Protein AF-A0AAP2QBK7-F1 (afdb_monomer)

Mean predicted aligned error: 5.79 Å

InterPro domains:
  IPR002560 Transposase IS204/IS1001/IS1096/IS1165, DDE domain [PF01610] (3-86)
  IPR047951 Transposase ISL3 [PTHR33498] (3-86)

Solvent-accessible surface area (backbone atoms only — not comparable to full-atom values): 5025 Å² total; per-residue (Å²): 129,60,67,52,59,50,52,48,48,53,52,51,50,58,43,48,54,24,54,77,69,38,36,59,63,61,33,50,54,53,64,74,66,57,68,86,79,45,50,68,69,60,51,50,56,60,58,52,49,63,82,46,41,71,61,53,43,49,55,47,72,41,95,72,68,64,62,69,57,50,53,51,53,50,50,53,53,51,50,48,51,72,76,58,66,121

Organism: Parabacteroides distasonis (NCBI:txid823)

Radius of gyration: 18.58 Å; Cα contacts (8 Å, |Δi|>4): 33; chains: 1; bounding box: 36×39×48 Å

Sequence (86 aa):
IDEHLRTSYDVYQNLLDAFDAKDYTDFYERIDHLPPMLDPAFKKAILYLNKHKQAIINALKYPYSNGKLEGKNNLIKVIKRVAFGF

Secondary structure (DSSP, 8-state):
--HHHHHHHHHHHHHHHHHHTT-HHHHHHHHHT--TTS-HHHHHHHHHGGGGHHHHHHHHHS---THHHHHHHHHHHHHHHHHS--

Structure (mmCIF, N/CA/C/O backbone):
data_AF-A0AAP2QBK7-F1
#
_entry.id   AF-A0AAP2QBK7-F1
#
loop_
_atom_site.group_PDB
_atom_site.id
_atom_site.type_symbol
_atom_site.label_atom_id
_atom_site.label_alt_id
_atom_site.label_comp_id
_atom_site.label_asym_id
_atom_site.label_entity_id
_atom_site.label_seq_id
_atom_site.pdbx_PDB_ins_code
_atom_site.Cartn_x
_atom_site.Cartn_y
_atom_site.Cartn_z
_atom_site.occupancy
_atom_site.B_iso_or_equiv
_atom_site.auth_seq_id
_atom_site.auth_comp_id
_atom_site.auth_asym_id
_atom_site.auth_atom_id
_atom_site.pdbx_PDB_model_num
ATOM 1 N N . ILE A 1 1 ? -4.953 -0.701 -26.518 1.00 63.44 1 ILE A N 1
ATOM 2 C CA . ILE A 1 1 ? -4.669 -0.325 -25.113 1.00 63.44 1 ILE A CA 1
ATOM 3 C C . ILE A 1 1 ? -3.233 0.163 -25.095 1.00 63.44 1 ILE A C 1
ATOM 5 O O . ILE A 1 1 ? -2.406 -0.499 -25.707 1.00 63.44 1 ILE A O 1
ATOM 9 N N . ASP A 1 2 ? -2.977 1.326 -24.503 1.00 84.81 2 ASP A N 1
ATOM 10 C CA . ASP A 1 2 ? -1.628 1.881 -24.356 1.00 84.81 2 ASP A CA 1
ATOM 11 C C . ASP A 1 2 ? -0.739 0.902 -23.562 1.00 84.81 2 ASP A C 1
ATOM 13 O O . ASP A 1 2 ? -1.146 0.398 -22.512 1.00 84.81 2 ASP A O 1
ATOM 17 N N . GLU A 1 3 ? 0.443 0.585 -24.086 1.00 84.94 3 GLU A N 1
ATOM 18 C CA . GLU A 1 3 ? 1.379 -0.375 -23.490 1.00 84.94 3 GLU A CA 1
ATOM 19 C C . GLU A 1 3 ? 1.896 0.089 -22.117 1.00 84.94 3 GLU A C 1
ATOM 21 O O . GLU A 1 3 ? 2.044 -0.728 -21.202 1.00 84.94 3 GLU A O 1
ATOM 26 N N . HIS A 1 4 ? 2.072 1.399 -21.919 1.00 84.88 4 HIS A N 1
ATOM 27 C CA . HIS A 1 4 ? 2.452 1.973 -20.627 1.00 84.88 4 HIS A CA 1
ATOM 28 C C . HIS A 1 4 ? 1.322 1.859 -19.608 1.00 84.88 4 HIS A C 1
ATOM 30 O O . HIS A 1 4 ? 1.566 1.543 -18.439 1.00 84.88 4 HIS A O 1
ATOM 36 N N . LEU A 1 5 ? 0.078 2.069 -20.050 1.00 88.69 5 LEU A N 1
ATOM 37 C CA . LEU A 1 5 ? -1.094 1.899 -19.194 1.00 88.69 5 LEU A CA 1
ATOM 38 C C . LEU A 1 5 ? -1.256 0.434 -18.779 1.00 88.69 5 LEU A C 1
ATOM 40 O O . LEU A 1 5 ? -1.488 0.158 -17.605 1.00 88.69 5 LEU A O 1
ATOM 44 N N . ARG A 1 6 ? -1.081 -0.500 -19.722 1.00 91.38 6 ARG A N 1
ATOM 45 C CA . ARG A 1 6 ? -1.133 -1.938 -19.440 1.00 91.38 6 ARG A CA 1
ATOM 46 C C . ARG A 1 6 ? -0.053 -2.347 -18.441 1.00 91.38 6 ARG A C 1
ATOM 48 O O . ARG A 1 6 ? -0.371 -2.957 -17.431 1.00 91.38 6 ARG A O 1
ATOM 55 N N . THR A 1 7 ? 1.192 -1.934 -18.670 1.00 92.00 7 THR A N 1
ATOM 56 C CA . THR A 1 7 ? 2.315 -2.234 -17.768 1.00 92.00 7 THR A CA 1
ATOM 57 C C . THR A 1 7 ? 2.080 -1.677 -16.363 1.00 92.00 7 THR A C 1
ATOM 59 O O . THR A 1 7 ? 2.322 -2.358 -15.370 1.00 92.00 7 THR A O 1
ATOM 62 N N . SER A 1 8 ? 1.582 -0.442 -16.260 1.00 93.06 8 SER A N 1
ATOM 63 C CA . SER A 1 8 ? 1.303 0.181 -14.961 1.00 93.06 8 SER A CA 1
ATOM 64 C C . SER A 1 8 ? 0.170 -0.535 -14.225 1.00 93.06 8 SER A C 1
ATOM 66 O O . SER A 1 8 ? 0.254 -0.737 -13.014 1.00 93.06 8 SER A O 1
ATOM 68 N N . TYR A 1 9 ? -0.865 -0.958 -14.955 1.00 93.81 9 TYR A N 1
ATOM 69 C CA . TYR A 1 9 ? -1.951 -1.761 -14.405 1.00 93.81 9 TYR A CA 1
ATOM 70 C C . TYR A 1 9 ? -1.450 -3.118 -13.903 1.00 93.81 9 TYR A C 1
ATOM 72 O O . TYR A 1 9 ? -1.745 -3.484 -12.770 1.00 93.81 9 TYR A O 1
ATOM 80 N N . ASP A 1 10 ? -0.641 -3.823 -14.694 1.00 94.31 10 ASP A N 1
ATOM 81 C CA . ASP A 1 10 ? -0.102 -5.129 -14.316 1.00 94.31 10 ASP A CA 1
ATOM 82 C C . ASP A 1 10 ? 0.772 -5.021 -13.058 1.00 94.31 10 ASP A C 1
ATOM 84 O O . ASP A 1 10 ? 0.641 -5.827 -12.139 1.00 94.31 10 ASP A O 1
ATOM 88 N N . VAL A 1 11 ? 1.621 -3.992 -12.950 1.00 95.81 11 VAL A N 1
ATOM 89 C CA . VAL A 1 11 ? 2.397 -3.744 -11.722 1.00 95.81 11 VAL A CA 1
ATOM 90 C C . VAL A 1 11 ? 1.498 -3.426 -10.532 1.00 95.81 11 VAL A C 1
ATOM 92 O O . VAL A 1 11 ? 1.737 -3.938 -9.440 1.00 95.81 11 VAL A O 1
ATOM 95 N N . TYR A 1 12 ? 0.463 -2.609 -10.723 1.00 95.81 12 TYR A N 1
ATOM 96 C CA . TYR A 1 12 ? -0.488 -2.295 -9.661 1.00 95.81 12 TYR A CA 1
ATOM 97 C C . TYR A 1 12 ? -1.184 -3.552 -9.125 1.00 95.81 12 TYR A C 1
ATOM 99 O O . TYR A 1 12 ? -1.206 -3.752 -7.914 1.00 95.81 12 TYR A O 1
ATOM 107 N N . GLN A 1 13 ? -1.696 -4.411 -10.012 1.00 96.94 13 GLN A N 1
ATOM 108 C CA . GLN A 1 13 ? -2.360 -5.659 -9.620 1.00 96.94 13 GLN A CA 1
ATOM 109 C C . GLN A 1 13 ? -1.400 -6.598 -8.887 1.00 96.94 13 GLN A C 1
ATOM 111 O O . GLN A 1 13 ? -1.705 -7.058 -7.795 1.00 96.94 13 GLN A O 1
ATOM 116 N N . ASN A 1 14 ? -0.185 -6.777 -9.410 1.00 96.38 14 ASN A N 1
ATOM 117 C CA . ASN A 1 14 ? 0.841 -7.595 -8.761 1.00 96.38 14 ASN A CA 1
ATOM 118 C C . ASN A 1 14 ? 1.194 -7.113 -7.342 1.00 96.38 14 ASN A C 1
ATOM 120 O O . ASN A 1 14 ? 1.469 -7.924 -6.459 1.00 96.38 14 ASN A O 1
ATOM 124 N N . LEU A 1 15 ? 1.222 -5.796 -7.119 1.00 96.94 15 LEU A N 1
ATOM 125 C CA . LEU A 1 15 ? 1.444 -5.228 -5.790 1.00 96.94 15 LEU A CA 1
ATOM 126 C C . LEU A 1 15 ? 0.228 -5.417 -4.877 1.00 96.94 15 LEU A C 1
ATOM 128 O O . LEU A 1 15 ? 0.413 -5.681 -3.691 1.00 96.94 15 LEU A O 1
ATOM 132 N N . LEU A 1 16 ? -0.993 -5.288 -5.406 1.0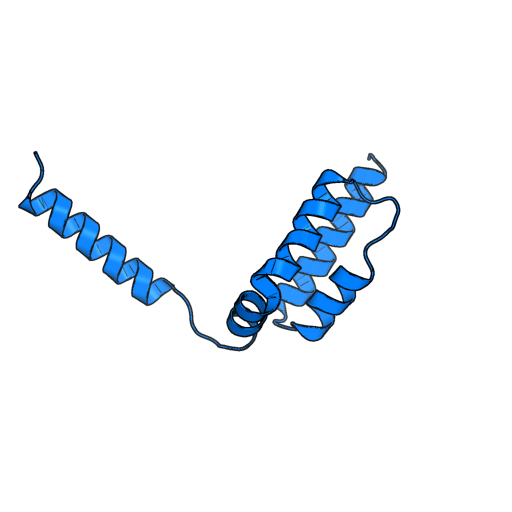0 96.75 16 LEU A N 1
ATOM 133 C CA . LEU A 1 16 ? -2.218 -5.561 -4.652 1.00 96.75 16 LEU A CA 1
ATOM 134 C C . LEU A 1 16 ? -2.287 -7.016 -4.192 1.00 96.75 16 LEU A C 1
ATOM 136 O O . LEU A 1 16 ? -2.569 -7.248 -3.023 1.00 96.75 16 LEU A O 1
ATOM 140 N N . ASP A 1 17 ? -1.956 -7.971 -5.060 1.00 97.44 17 ASP A N 1
ATOM 141 C CA . ASP A 1 17 ? -1.985 -9.398 -4.728 1.00 97.44 17 ASP A CA 1
ATOM 142 C C . ASP A 1 17 ? -1.078 -9.715 -3.527 1.00 97.44 17 ASP A C 1
ATOM 144 O O . ASP A 1 17 ? -1.504 -10.352 -2.560 1.00 97.44 17 ASP A O 1
ATOM 148 N N . ALA A 1 18 ? 0.161 -9.210 -3.541 1.00 96.31 18 ALA A N 1
ATOM 149 C CA . ALA A 1 18 ? 1.099 -9.374 -2.428 1.00 96.31 18 ALA A CA 1
ATOM 150 C C . ALA A 1 18 ? 0.618 -8.658 -1.150 1.00 96.31 18 ALA A C 1
ATOM 152 O O . ALA A 1 18 ? 0.789 -9.159 -0.034 1.00 96.31 18 ALA A O 1
ATOM 153 N N . PHE A 1 19 ? -0.013 -7.490 -1.305 1.00 94.62 19 PHE A N 1
ATOM 154 C CA . PHE A 1 19 ? -0.564 -6.718 -0.195 1.00 94.62 19 PHE A CA 1
ATOM 155 C C . PHE A 1 19 ? -1.740 -7.441 0.480 1.00 94.62 19 PHE A C 1
ATOM 157 O O . PHE A 1 19 ? -1.766 -7.557 1.707 1.00 94.62 19 PHE A O 1
ATOM 164 N N . ASP A 1 20 ? -2.674 -7.981 -0.303 1.00 94.69 20 ASP A N 1
ATOM 165 C CA . ASP A 1 20 ? -3.839 -8.726 0.183 1.00 94.69 20 ASP A CA 1
ATOM 166 C C . ASP A 1 20 ? -3.436 -10.065 0.815 1.00 94.69 20 ASP A C 1
ATOM 168 O O . ASP A 1 20 ? -3.994 -10.465 1.843 1.00 94.69 20 ASP A O 1
ATOM 172 N N . ALA A 1 21 ? -2.395 -10.712 0.278 1.00 95.94 21 ALA A N 1
ATOM 173 C CA . ALA A 1 21 ? -1.758 -11.881 0.885 1.00 95.94 21 ALA A CA 1
ATOM 174 C C . ALA A 1 21 ? -1.007 -11.560 2.194 1.00 95.94 21 ALA A C 1
ATOM 176 O O . ALA A 1 21 ? -0.617 -12.473 2.924 1.00 95.94 21 ALA A O 1
ATOM 177 N N . LYS A 1 22 ? -0.819 -10.271 2.514 1.00 95.31 22 LYS A N 1
ATOM 178 C CA . LYS A 1 22 ? -0.003 -9.767 3.630 1.00 95.31 22 LYS A CA 1
ATOM 179 C C . LYS A 1 22 ? 1.459 -10.213 3.577 1.00 95.31 22 LYS A C 1
ATOM 181 O O . LYS A 1 22 ? 2.147 -10.198 4.602 1.00 95.31 22 LYS A O 1
ATOM 186 N N . ASP A 1 23 ? 1.949 -10.561 2.391 1.00 96.62 23 ASP A N 1
ATOM 187 C CA . ASP A 1 23 ? 3.342 -10.925 2.177 1.00 96.62 23 ASP A CA 1
ATOM 188 C C . ASP A 1 23 ? 4.168 -9.664 1.920 1.00 96.62 23 ASP A C 1
ATOM 190 O O . ASP A 1 23 ? 4.390 -9.223 0.793 1.00 96.62 23 ASP A O 1
ATOM 194 N N . TYR A 1 24 ? 4.628 -9.047 3.008 1.00 95.81 24 TYR A N 1
ATOM 195 C CA . TYR A 1 24 ? 5.470 -7.860 2.919 1.00 95.81 24 TYR A CA 1
ATOM 196 C C . TYR A 1 24 ? 6.851 -8.148 2.307 1.00 95.81 24 TYR A C 1
ATOM 198 O O . TYR A 1 24 ? 7.538 -7.200 1.933 1.00 95.81 24 TYR A O 1
ATOM 206 N N . THR A 1 25 ? 7.290 -9.409 2.234 1.00 96.56 25 THR A N 1
ATOM 207 C CA . THR A 1 25 ? 8.572 -9.757 1.605 1.00 96.56 25 THR A CA 1
ATOM 208 C C . THR A 1 25 ? 8.415 -9.684 0.094 1.00 96.56 25 THR A C 1
ATOM 210 O O . THR A 1 25 ? 9.103 -8.883 -0.538 1.00 96.56 25 THR A O 1
ATOM 213 N N . ASP A 1 26 ? 7.430 -10.409 -0.445 1.00 96.81 26 ASP A N 1
ATOM 214 C CA . ASP A 1 26 ? 7.078 -10.391 -1.871 1.00 96.81 26 ASP A CA 1
ATOM 215 C C . ASP A 1 26 ? 6.691 -8.976 -2.338 1.00 96.81 26 ASP A C 1
ATOM 217 O O . ASP A 1 26 ? 7.152 -8.490 -3.371 1.00 96.81 26 ASP A O 1
ATOM 221 N N . PHE A 1 27 ? 5.925 -8.239 -1.524 1.00 97.19 27 PHE A N 1
ATOM 222 C CA . PHE A 1 27 ? 5.530 -6.864 -1.836 1.00 97.19 27 PHE A CA 1
ATOM 223 C C . PHE A 1 27 ? 6.734 -5.942 -2.086 1.00 97.19 27 PHE A C 1
ATOM 225 O O . PHE A 1 27 ? 6.758 -5.207 -3.074 1.00 97.19 27 PHE A O 1
ATOM 232 N N . TYR A 1 28 ? 7.746 -5.967 -1.209 1.00 96.56 28 TYR A N 1
ATOM 233 C CA . TYR A 1 28 ? 8.927 -5.115 -1.376 1.00 96.56 28 TYR A CA 1
ATOM 234 C C . TYR A 1 28 ? 9.903 -5.645 -2.426 1.00 96.56 28 TYR A C 1
ATOM 236 O O . TYR A 1 28 ? 10.522 -4.832 -3.109 1.00 96.56 28 TYR A O 1
ATOM 244 N N . GLU A 1 29 ? 9.991 -6.961 -2.625 1.00 96.50 29 GLU A N 1
ATOM 245 C CA . GLU A 1 29 ? 10.765 -7.538 -3.728 1.00 96.50 29 GLU A CA 1
ATOM 246 C C . GLU A 1 29 ? 10.240 -7.051 -5.088 1.00 96.50 29 GLU A C 1
ATOM 248 O O . GLU A 1 29 ? 11.024 -6.635 -5.943 1.00 96.50 29 GLU A O 1
ATOM 253 N N . ARG A 1 30 ? 8.915 -6.978 -5.269 1.00 95.81 30 ARG A N 1
ATOM 254 C CA . ARG A 1 30 ? 8.283 -6.421 -6.480 1.00 95.81 30 ARG A CA 1
ATOM 255 C C . ARG A 1 30 ? 8.550 -4.925 -6.668 1.00 95.81 30 ARG A C 1
ATOM 257 O O . ARG A 1 30 ? 8.711 -4.473 -7.801 1.00 95.81 30 ARG A O 1
ATOM 264 N N . ILE A 1 31 ? 8.621 -4.153 -5.580 1.00 95.50 31 ILE A N 1
ATOM 265 C CA . ILE A 1 31 ? 8.987 -2.723 -5.620 1.00 95.50 31 ILE A CA 1
ATOM 266 C C . ILE A 1 31 ? 10.455 -2.531 -6.026 1.00 95.50 31 ILE A C 1
ATOM 268 O O . ILE A 1 31 ? 10.773 -1.592 -6.760 1.00 95.50 31 ILE A O 1
ATOM 272 N N . ASP A 1 32 ? 11.348 -3.409 -5.575 1.00 94.25 32 ASP A N 1
ATOM 273 C CA . ASP A 1 32 ? 12.773 -3.326 -5.901 1.00 94.25 32 ASP A CA 1
ATOM 274 C C . ASP A 1 32 ? 13.052 -3.723 -7.369 1.00 94.25 32 ASP A C 1
ATOM 276 O O . ASP A 1 32 ? 14.003 -3.224 -7.974 1.00 94.25 32 ASP A O 1
ATOM 280 N N . HIS A 1 33 ? 12.170 -4.522 -7.986 1.00 94.44 33 HIS A N 1
ATOM 281 C CA . HIS A 1 33 ? 12.284 -5.008 -9.372 1.00 94.44 33 HIS A CA 1
ATOM 282 C C . HIS A 1 33 ? 11.282 -4.367 -10.354 1.00 94.44 33 HIS A C 1
ATOM 284 O O . HIS A 1 33 ? 10.852 -4.996 -11.324 1.00 94.44 33 HIS A O 1
ATOM 290 N N . LEU A 1 34 ? 10.908 -3.100 -10.139 1.00 94.31 34 LEU A N 1
ATOM 291 C CA . LEU A 1 34 ? 9.973 -2.402 -11.028 1.00 94.31 34 LEU A CA 1
ATOM 292 C C . LEU A 1 34 ? 10.497 -2.285 -12.475 1.00 94.31 34 LEU A C 1
ATOM 294 O O . LEU A 1 34 ? 11.646 -1.869 -12.677 1.00 94.31 34 LEU A O 1
ATOM 298 N N . PRO A 1 35 ? 9.642 -2.517 -13.494 1.00 92.00 35 PRO A N 1
ATOM 299 C CA . PRO A 1 35 ? 10.004 -2.358 -14.897 1.00 92.00 35 PRO A CA 1
ATOM 300 C C . PRO A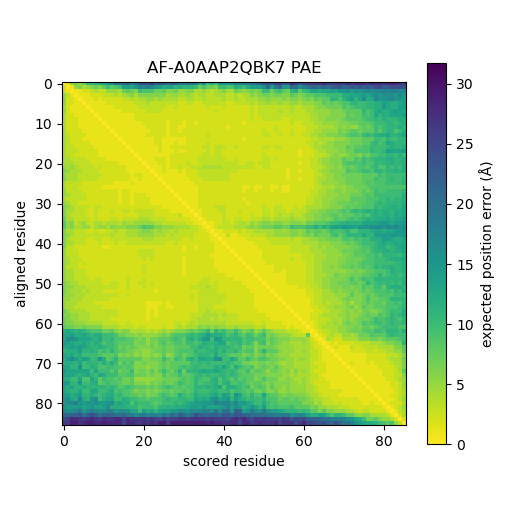 1 35 ? 10.636 -0.989 -15.221 1.00 92.00 35 PRO A C 1
ATOM 302 O O . PRO A 1 35 ? 10.242 0.047 -14.667 1.00 92.00 35 PRO A O 1
ATOM 305 N N . PRO A 1 36 ? 11.613 -0.932 -16.144 1.00 87.19 36 PRO A N 1
ATOM 306 C CA . PRO A 1 36 ? 12.257 0.322 -16.528 1.00 87.19 36 PRO A CA 1
ATOM 307 C C . PRO A 1 36 ? 11.346 1.231 -17.366 1.00 87.19 36 PRO A C 1
ATOM 309 O O . PRO A 1 36 ? 11.444 2.447 -17.241 1.00 87.19 36 PRO A O 1
ATOM 312 N N . MET A 1 37 ? 10.444 0.657 -18.170 1.00 86.94 37 MET A N 1
ATOM 313 C CA . MET A 1 37 ? 9.546 1.365 -19.106 1.00 86.94 37 MET A CA 1
ATOM 314 C C . MET A 1 37 ? 8.272 1.923 -18.441 1.00 86.94 37 MET A C 1
ATOM 316 O O . MET A 1 37 ? 7.327 2.363 -19.097 1.00 86.94 37 MET A O 1
ATOM 320 N N . LEU A 1 38 ? 8.230 1.873 -17.115 1.00 90.25 38 LEU A N 1
ATOM 321 C CA . LEU A 1 38 ? 7.074 2.258 -16.332 1.00 90.25 38 LEU A CA 1
ATOM 322 C C . LEU A 1 38 ? 6.929 3.780 -16.292 1.00 90.25 38 LEU A C 1
ATOM 324 O O . LEU A 1 38 ? 7.935 4.490 -16.232 1.00 90.25 38 LEU A O 1
ATOM 328 N N . ASP A 1 39 ? 5.687 4.269 -16.312 1.00 90.25 39 ASP A N 1
ATOM 329 C CA . ASP A 1 39 ? 5.414 5.703 -16.251 1.00 90.25 39 ASP A CA 1
ATOM 330 C C . ASP A 1 39 ? 6.194 6.361 -15.087 1.00 90.25 39 ASP A C 1
ATOM 332 O O . ASP A 1 39 ? 6.115 5.882 -13.947 1.00 90.25 39 ASP A O 1
ATOM 336 N N . PRO A 1 40 ? 6.965 7.439 -15.331 1.00 91.81 40 PRO A N 1
ATOM 337 C CA . PRO A 1 40 ? 7.822 8.032 -14.309 1.00 91.81 40 PRO A CA 1
ATOM 338 C C . PRO A 1 40 ? 7.066 8.533 -13.076 1.00 91.81 40 PRO A C 1
ATOM 340 O O . PRO A 1 40 ? 7.585 8.435 -11.958 1.00 91.81 40 PRO A O 1
ATOM 343 N N . ALA A 1 41 ? 5.855 9.071 -13.252 1.00 93.00 41 ALA A N 1
ATOM 344 C CA . ALA A 1 41 ? 5.058 9.570 -12.138 1.00 93.00 41 ALA A CA 1
ATOM 345 C C . ALA A 1 41 ? 4.553 8.407 -11.277 1.00 93.00 41 ALA A C 1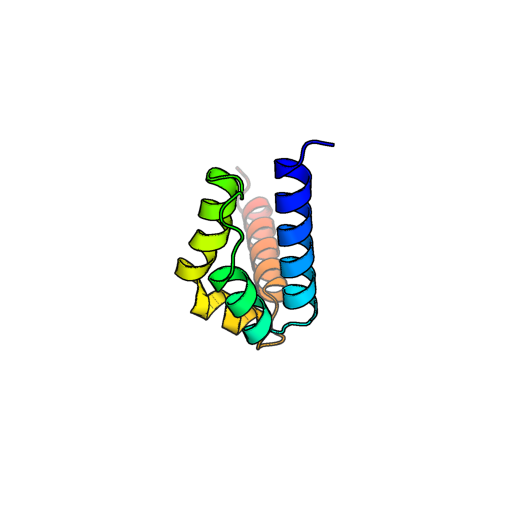
ATOM 347 O O . ALA A 1 41 ? 4.672 8.450 -10.049 1.00 93.00 41 ALA A O 1
ATOM 348 N N . PHE A 1 42 ? 4.080 7.334 -11.909 1.00 94.12 42 PHE A N 1
ATOM 349 C CA . PHE A 1 42 ? 3.646 6.129 -11.213 1.00 94.12 42 PHE A CA 1
ATOM 350 C C . PHE A 1 42 ? 4.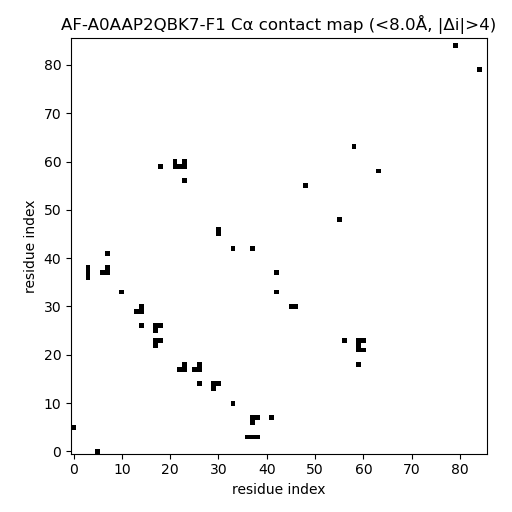810 5.405 -10.523 1.00 94.12 42 PHE A C 1
ATOM 352 O O . PHE A 1 42 ? 4.716 5.064 -9.342 1.00 94.12 42 PHE A O 1
ATOM 359 N N . LYS A 1 43 ? 5.958 5.254 -11.195 1.00 94.88 43 LYS A N 1
ATOM 360 C CA . LYS A 1 43 ? 7.172 4.681 -10.595 1.00 94.88 43 LYS A CA 1
ATOM 361 C C . LYS A 1 43 ? 7.608 5.467 -9.360 1.00 94.88 43 LYS A C 1
ATOM 363 O O . LYS A 1 43 ? 7.906 4.877 -8.324 1.00 94.88 43 LYS A O 1
ATOM 368 N N . LYS A 1 44 ? 7.591 6.803 -9.434 1.00 95.38 44 LYS A N 1
ATOM 369 C CA . LYS A 1 44 ? 7.884 7.672 -8.285 1.00 95.38 44 LYS A CA 1
ATOM 370 C C . LYS A 1 44 ? 6.892 7.459 -7.138 1.00 95.38 44 LYS A C 1
ATOM 372 O O . LYS A 1 44 ? 7.316 7.447 -5.984 1.00 95.38 44 LYS A O 1
ATOM 377 N N . ALA A 1 45 ? 5.605 7.285 -7.437 1.00 95.00 45 ALA A N 1
ATOM 378 C CA . ALA A 1 45 ? 4.584 7.017 -6.428 1.00 95.00 45 ALA A CA 1
ATOM 379 C C . ALA A 1 45 ? 4.825 5.682 -5.701 1.00 95.00 45 ALA A C 1
ATOM 381 O O . ALA A 1 45 ? 4.786 5.658 -4.472 1.00 95.00 45 ALA A O 1
ATOM 382 N N . ILE A 1 46 ? 5.160 4.605 -6.424 1.00 95.81 46 ILE A N 1
ATOM 383 C CA . ILE A 1 46 ? 5.481 3.310 -5.799 1.00 95.81 46 ILE A CA 1
ATOM 384 C C . ILE A 1 46 ? 6.753 3.413 -4.955 1.00 95.81 46 ILE A C 1
ATOM 386 O O . ILE A 1 46 ? 6.764 3.004 -3.796 1.00 95.81 46 ILE A O 1
ATOM 390 N N . LEU A 1 47 ? 7.819 4.015 -5.488 1.00 95.62 47 LEU A N 1
ATOM 391 C CA . LEU A 1 47 ? 9.078 4.163 -4.751 1.00 95.62 47 LEU A CA 1
ATOM 392 C C . LEU A 1 47 ? 8.921 5.020 -3.487 1.00 95.62 47 LEU A C 1
ATOM 394 O O . LEU A 1 47 ? 9.658 4.829 -2.520 1.00 95.62 47 LEU A O 1
ATOM 398 N N . TYR A 1 48 ? 7.943 5.930 -3.444 1.00 96.44 48 TYR A N 1
ATOM 399 C CA . TYR A 1 48 ? 7.639 6.704 -2.240 1.00 96.44 48 TYR A CA 1
ATOM 400 C C . TYR A 1 48 ? 7.217 5.821 -1.056 1.00 96.44 48 TYR A C 1
ATOM 402 O O . TYR A 1 48 ? 7.466 6.186 0.094 1.00 96.44 48 TYR A O 1
ATOM 410 N N . LEU A 1 49 ? 6.654 4.633 -1.305 1.00 95.44 49 LEU A N 1
ATOM 411 C CA . LEU A 1 49 ? 6.291 3.677 -0.254 1.00 95.44 49 LEU A CA 1
ATOM 412 C C . LEU A 1 49 ? 7.505 3.234 0.576 1.00 95.44 49 LEU A C 1
ATOM 414 O O . LEU A 1 49 ? 7.360 2.969 1.770 1.00 95.44 49 LEU A O 1
ATOM 418 N N . ASN A 1 50 ? 8.715 3.241 0.000 1.00 95.56 50 ASN A N 1
ATOM 419 C CA . ASN A 1 50 ? 9.947 2.932 0.734 1.00 95.56 50 ASN A CA 1
ATOM 420 C C . ASN A 1 50 ? 10.206 3.907 1.889 1.00 95.56 50 ASN A C 1
ATOM 422 O O . ASN A 1 50 ? 10.739 3.507 2.924 1.00 95.56 50 ASN A O 1
ATOM 426 N N . LYS A 1 51 ? 9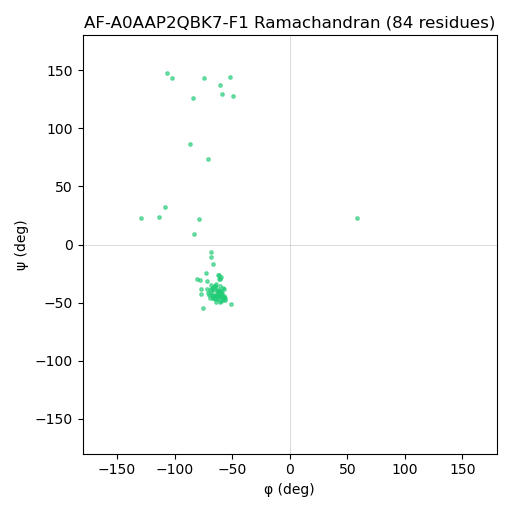.749 5.161 1.778 1.00 97.06 51 LYS A N 1
ATOM 427 C CA . LYS A 1 51 ? 9.842 6.148 2.863 1.00 97.06 51 LYS A CA 1
ATOM 428 C C . LYS A 1 51 ? 9.079 5.713 4.119 1.00 97.06 51 LYS A C 1
ATOM 430 O O . LYS A 1 51 ? 9.461 6.075 5.228 1.00 97.06 51 LYS A O 1
ATOM 435 N N . HIS A 1 52 ? 8.014 4.931 3.953 1.00 95.50 52 HIS A N 1
ATOM 436 C CA . HIS A 1 52 ? 7.147 4.461 5.032 1.00 95.50 52 HIS A CA 1
ATOM 437 C C . HIS A 1 52 ? 7.231 2.939 5.231 1.00 95.50 52 HIS A C 1
ATOM 439 O O . HIS A 1 52 ? 6.321 2.342 5.808 1.00 95.50 52 HIS A O 1
ATOM 445 N N . LYS A 1 53 ? 8.344 2.316 4.810 1.00 95.25 53 LYS A N 1
ATOM 446 C CA . LYS A 1 53 ? 8.524 0.856 4.781 1.00 95.25 53 LYS A CA 1
ATOM 447 C C . LYS A 1 53 ? 8.182 0.163 6.093 1.00 95.25 53 LYS A C 1
ATOM 449 O O . LYS A 1 53 ? 7.361 -0.747 6.113 1.00 95.25 53 LYS A O 1
ATOM 454 N N . GLN A 1 54 ? 8.732 0.640 7.208 1.00 95.38 54 GLN A N 1
ATOM 455 C CA . GLN A 1 54 ? 8.467 0.036 8.516 1.00 95.38 54 GLN A CA 1
ATOM 456 C C . GLN A 1 54 ? 6.983 0.102 8.911 1.00 95.38 54 GLN A C 1
ATOM 458 O O . GLN A 1 54 ? 6.457 -0.847 9.489 1.00 95.38 54 GLN A O 1
ATOM 463 N N . ALA A 1 55 ? 6.302 1.210 8.604 1.00 93.75 55 ALA A N 1
ATOM 464 C CA . ALA A 1 55 ? 4.889 1.379 8.928 1.00 93.75 55 ALA A CA 1
ATOM 465 C C . ALA A 1 55 ? 4.010 0.429 8.102 1.00 93.75 55 ALA A C 1
ATOM 467 O O . ALA A 1 55 ? 3.109 -0.196 8.656 1.00 93.75 55 ALA A O 1
ATOM 468 N N . ILE A 1 56 ? 4.315 0.275 6.811 1.00 94.12 56 ILE A N 1
ATOM 469 C CA . ILE A 1 56 ? 3.608 -0.640 5.906 1.00 94.12 56 ILE A CA 1
ATOM 470 C C . ILE A 1 56 ? 3.850 -2.098 6.316 1.00 94.12 56 ILE A C 1
ATOM 472 O O . ILE A 1 56 ? 2.890 -2.848 6.462 1.00 94.12 56 ILE A O 1
ATOM 476 N N . ILE A 1 57 ? 5.098 -2.487 6.612 1.00 95.31 57 ILE A N 1
ATOM 477 C CA . ILE A 1 57 ? 5.418 -3.831 7.128 1.00 95.31 57 ILE A CA 1
ATOM 478 C C . ILE A 1 57 ? 4.629 -4.118 8.407 1.00 95.31 57 ILE A C 1
ATOM 480 O O . ILE A 1 57 ? 4.037 -5.184 8.540 1.00 95.31 57 ILE A O 1
ATOM 484 N N . ASN A 1 58 ? 4.581 -3.169 9.345 1.00 93.69 58 ASN A N 1
ATOM 485 C CA . ASN A 1 58 ? 3.819 -3.343 10.579 1.00 93.69 58 ASN A CA 1
ATOM 486 C C . ASN A 1 58 ? 2.313 -3.492 10.305 1.00 93.69 58 ASN A C 1
ATOM 488 O O . ASN A 1 58 ? 1.667 -4.325 10.938 1.00 93.69 58 ASN A O 1
ATOM 492 N N . ALA A 1 59 ? 1.762 -2.727 9.360 1.00 91.94 59 ALA A N 1
ATOM 493 C CA . ALA A 1 59 ? 0.355 -2.824 8.975 1.00 91.94 59 ALA A CA 1
ATOM 494 C C . ALA A 1 59 ? 0.003 -4.183 8.341 1.00 91.94 59 ALA A C 1
ATOM 496 O O . ALA A 1 59 ? -1.080 -4.702 8.591 1.00 91.94 59 ALA A O 1
ATOM 497 N N . LEU A 1 60 ? 0.920 -4.775 7.569 1.00 92.75 60 LEU A N 1
ATOM 498 C CA . LEU A 1 60 ? 0.737 -6.103 6.973 1.00 92.75 60 LEU A CA 1
ATOM 499 C C . LEU A 1 60 ? 0.955 -7.232 7.991 1.00 92.75 60 LEU A C 1
ATOM 501 O O . LEU A 1 60 ? 0.216 -8.213 8.009 1.00 92.75 60 LEU A O 1
ATOM 505 N N . LYS A 1 61 ? 1.941 -7.077 8.880 1.00 93.62 61 LYS A N 1
ATOM 506 C CA . LYS A 1 61 ? 2.327 -8.090 9.869 1.00 93.62 61 LYS A CA 1
ATOM 507 C C . LYS A 1 61 ? 1.298 -8.266 10.980 1.00 93.62 61 LYS A C 1
ATOM 509 O O . LYS A 1 61 ? 1.065 -9.387 11.432 1.00 93.62 61 LYS A O 1
ATOM 514 N N . TYR A 1 62 ? 0.733 -7.171 11.480 1.00 91.75 62 TYR A N 1
ATOM 515 C CA . TYR A 1 62 ? -0.151 -7.215 12.638 1.00 91.75 62 TYR A CA 1
ATOM 516 C C . TYR A 1 62 ? -1.627 -7.119 12.233 1.00 91.75 62 TYR A C 1
ATOM 518 O O . TYR A 1 62 ? -1.980 -6.324 11.370 1.00 91.75 62 TYR A O 1
ATOM 526 N N . PRO A 1 63 ? -2.541 -7.835 12.911 1.00 86.00 63 PRO A N 1
ATOM 527 C CA . PRO A 1 63 ? -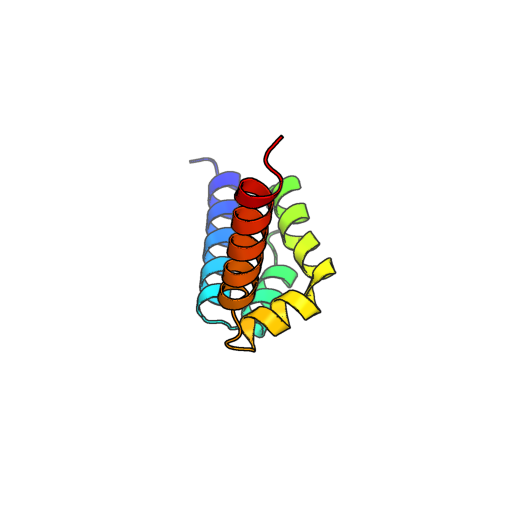3.974 -7.782 12.621 1.00 86.00 63 PRO A CA 1
ATOM 528 C C . PRO A 1 63 ? -4.663 -6.534 13.209 1.00 86.00 63 PRO A C 1
ATOM 530 O O . PRO A 1 63 ? -5.871 -6.543 13.454 1.00 86.00 63 PRO A O 1
ATOM 533 N N . TYR A 1 64 ? -3.913 -5.468 13.501 1.00 83.88 64 TYR A N 1
ATOM 534 C CA . TYR A 1 64 ? -4.466 -4.254 14.093 1.00 83.88 64 TYR A CA 1
ATOM 535 C C . TYR A 1 64 ? -5.036 -3.350 13.006 1.00 83.88 64 TYR A C 1
ATOM 537 O O . TYR A 1 64 ? -4.337 -2.962 12.076 1.00 83.88 64 TYR A O 1
ATOM 545 N N . SER A 1 65 ? -6.302 -2.966 13.159 1.00 81.38 65 SER A N 1
ATOM 546 C CA . SER A 1 65 ? -6.932 -1.956 12.314 1.00 81.38 65 SER A CA 1
ATOM 547 C C . SER A 1 65 ? -7.106 -0.642 13.073 1.00 81.38 65 SER A C 1
ATOM 549 O O . SER A 1 65 ? -7.383 -0.621 14.277 1.00 81.38 65 SER A O 1
ATOM 551 N N . ASN A 1 66 ? -7.022 0.475 12.348 1.00 85.75 66 ASN A N 1
ATOM 552 C CA . ASN A 1 66 ? -7.348 1.795 12.890 1.00 85.75 66 ASN A CA 1
ATOM 553 C C . ASN A 1 66 ? -8.846 1.962 13.193 1.00 85.75 66 ASN A C 1
ATOM 555 O O . ASN A 1 66 ? -9.221 2.941 13.830 1.00 85.75 66 ASN A O 1
ATOM 559 N N . GLY A 1 67 ? -9.704 1.002 12.828 1.00 88.00 67 GLY A N 1
ATOM 560 C CA . GLY A 1 67 ? -11.159 1.136 12.929 1.00 88.00 67 GLY A CA 1
ATOM 561 C C . GLY A 1 67 ? -11.664 1.458 14.340 1.00 88.00 67 GLY A C 1
ATOM 562 O O . GLY A 1 67 ? -12.546 2.297 14.507 1.00 88.00 67 GLY A O 1
ATOM 563 N N . LYS A 1 68 ? -11.070 0.873 15.392 1.00 89.25 68 LYS A N 1
ATOM 564 C CA . LYS A 1 68 ? -11.443 1.211 16.783 1.00 89.25 68 LYS A CA 1
ATOM 565 C C . LYS A 1 68 ? -11.050 2.644 17.160 1.00 89.25 68 LYS A C 1
ATOM 567 O O . LYS A 1 68 ? -11.791 3.313 17.880 1.00 89.25 68 LYS A O 1
ATOM 572 N N . LEU A 1 69 ? -9.888 3.106 16.698 1.00 92.12 69 LEU A N 1
ATOM 573 C CA . LEU A 1 69 ? -9.401 4.467 16.931 1.00 92.12 69 LEU A CA 1
ATOM 574 C C . LEU A 1 69 ? -10.259 5.480 16.164 1.00 92.12 69 LEU A C 1
ATOM 576 O O . LEU A 1 69 ? -10.706 6.473 16.732 1.00 92.12 69 LEU A O 1
ATOM 580 N N . GLU A 1 70 ? -10.542 5.195 14.896 1.00 92.06 70 GLU A N 1
ATOM 581 C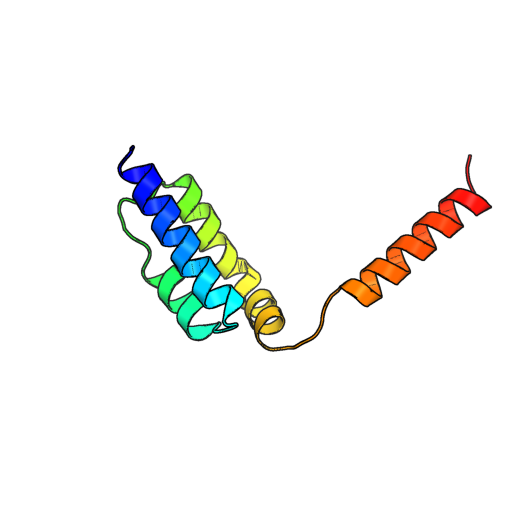 CA . GLU A 1 70 ? -11.399 6.005 14.034 1.00 92.06 70 GLU A CA 1
ATOM 582 C C . GLU A 1 70 ? -12.821 6.101 14.580 1.00 92.06 70 GLU A C 1
ATOM 584 O O . GLU A 1 70 ? -13.361 7.202 14.647 1.00 92.06 70 GLU A O 1
ATOM 589 N N . GLY A 1 71 ? -13.389 4.996 15.075 1.00 95.31 71 GLY A N 1
ATOM 59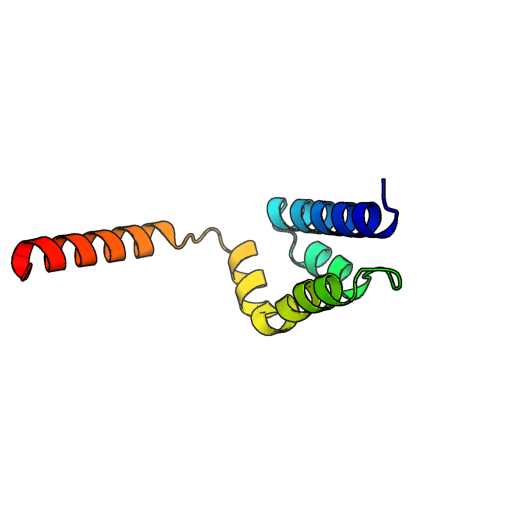0 C CA . GLY A 1 71 ? -14.693 4.995 15.737 1.00 95.31 71 GLY A CA 1
ATOM 591 C C . GLY A 1 71 ? -14.744 5.956 16.928 1.00 95.31 71 GLY A C 1
ATOM 592 O O . GLY A 1 71 ? -15.668 6.765 17.038 1.00 95.31 71 GLY A O 1
ATOM 593 N N . LYS A 1 72 ? -13.709 5.950 17.780 1.00 96.50 72 LYS A N 1
ATOM 594 C CA . LYS A 1 72 ? -13.590 6.909 18.893 1.00 96.50 72 LYS A CA 1
ATOM 595 C C . LYS A 1 72 ? -13.415 8.347 18.404 1.00 96.50 72 LYS A C 1
ATOM 597 O O . LYS A 1 72 ? -14.082 9.245 18.914 1.00 96.50 72 LYS A O 1
ATOM 602 N N . ASN A 1 73 ? -12.562 8.577 17.406 1.00 96.12 73 ASN A N 1
ATOM 603 C CA . ASN A 1 73 ? -12.355 9.905 16.824 1.00 96.12 73 ASN A CA 1
ATOM 604 C C . ASN A 1 73 ? -13.656 10.474 16.250 1.00 96.12 73 ASN A C 1
ATOM 606 O O . ASN A 1 73 ? -13.939 11.660 16.419 1.00 96.12 73 ASN A O 1
ATOM 610 N N . ASN A 1 74 ? -14.461 9.635 15.600 1.00 96.62 74 ASN A N 1
ATOM 611 C CA . ASN A 1 74 ? -15.740 10.046 15.042 1.00 96.62 74 ASN A CA 1
ATOM 612 C C . ASN A 1 74 ? -16.743 10.399 16.147 1.00 96.62 74 ASN A C 1
ATOM 614 O O . ASN A 1 74 ? -17.376 11.449 16.076 1.00 96.62 74 ASN A O 1
ATOM 618 N N . LEU A 1 75 ? -16.815 9.592 17.213 1.00 96.25 75 LEU A N 1
ATOM 619 C CA . LEU A 1 75 ? -17.639 9.896 18.385 1.00 96.25 75 LEU A CA 1
ATOM 620 C C . LEU A 1 75 ? -17.253 11.238 19.025 1.00 96.25 75 LEU A C 1
ATOM 622 O O . LEU A 1 75 ? -18.123 12.064 19.285 1.00 96.25 75 LEU A O 1
ATOM 626 N N . ILE A 1 76 ? -15.956 11.502 19.217 1.00 95.75 76 ILE A N 1
ATOM 627 C CA . ILE A 1 76 ? -15.471 12.783 19.757 1.00 95.75 76 ILE A CA 1
ATOM 628 C C . ILE A 1 76 ? -15.884 13.948 18.851 1.00 95.75 76 ILE A C 1
ATOM 630 O O . ILE A 1 76 ? -16.340 14.978 19.347 1.00 95.75 76 ILE A O 1
ATOM 634 N N . LYS A 1 77 ? -15.751 13.800 17.525 1.00 94.94 77 LYS A N 1
ATOM 635 C CA . LYS A 1 77 ? -16.184 14.823 16.559 1.00 94.94 77 LYS A CA 1
ATOM 636 C C . LYS A 1 77 ? -17.689 15.092 16.654 1.00 94.94 77 LYS A C 1
ATOM 638 O O . LYS A 1 77 ? -18.087 16.253 16.618 1.00 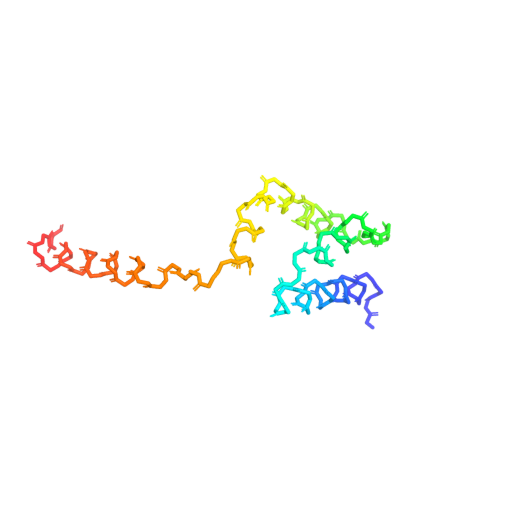94.94 77 LYS A O 1
ATOM 643 N N . VAL A 1 78 ? -18.510 14.049 16.809 1.00 95.94 78 VAL A N 1
ATOM 644 C CA . VAL A 1 78 ? -19.966 14.178 16.989 1.00 95.94 78 VAL A CA 1
ATOM 645 C C . VAL A 1 78 ? -20.291 14.903 18.292 1.00 95.94 78 VAL A C 1
ATOM 647 O O . VAL A 1 78 ? -21.024 15.886 18.258 1.00 95.94 78 VAL A O 1
ATOM 650 N N . ILE A 1 79 ? -19.699 14.489 19.417 1.00 94.00 79 ILE A N 1
ATOM 651 C CA . ILE A 1 79 ? -19.920 15.134 20.721 1.00 94.00 79 ILE A CA 1
ATOM 652 C C . ILE A 1 79 ? -19.533 16.611 20.660 1.00 94.00 79 ILE A C 1
ATOM 654 O O . ILE A 1 79 ? -20.311 17.458 21.083 1.00 94.00 79 ILE A O 1
ATOM 658 N N . LYS A 1 80 ? -18.371 16.940 20.081 1.00 94.38 80 LYS A N 1
ATOM 659 C CA . LYS A 1 80 ? -17.938 18.334 19.915 1.00 94.38 80 LYS A CA 1
ATOM 660 C C . LYS A 1 80 ? -18.932 19.155 19.093 1.00 94.38 80 LYS A C 1
ATOM 662 O O . LYS A 1 80 ? -19.270 20.257 19.504 1.00 94.38 80 LYS A O 1
ATOM 667 N N . ARG A 1 81 ? -19.420 18.614 17.970 1.00 94.00 81 ARG A N 1
ATOM 668 C CA . ARG A 1 81 ? -20.408 19.289 17.113 1.00 94.00 81 ARG A CA 1
ATOM 669 C C . ARG A 1 81 ? -21.741 19.518 17.827 1.00 94.00 81 ARG A C 1
ATOM 671 O O . ARG A 1 81 ? -22.351 20.553 17.617 1.00 94.00 81 ARG A O 1
ATOM 678 N N . VAL A 1 82 ? -22.198 18.564 18.637 1.00 91.00 82 VAL A N 1
ATOM 679 C CA . VAL A 1 82 ? -23.479 18.670 19.356 1.00 91.00 82 VAL A CA 1
ATOM 680 C C . VAL A 1 82 ? -23.369 19.598 20.568 1.00 91.00 82 VAL A C 1
ATOM 682 O O . VAL A 1 82 ? -24.263 20.400 20.800 1.00 91.00 82 VAL A O 1
ATOM 685 N N . ALA A 1 83 ? -22.283 19.504 21.337 1.00 88.56 83 ALA A N 1
ATOM 686 C CA . ALA A 1 83 ? -22.122 20.247 22.587 1.00 88.56 83 ALA A CA 1
ATOM 687 C C . ALA A 1 83 ? -21.687 21.706 22.388 1.00 88.56 83 ALA A C 1
ATOM 689 O O . ALA A 1 83 ? -22.019 22.557 23.206 1.00 88.56 83 ALA A O 1
ATOM 690 N N . PHE A 1 84 ? -20.939 21.994 21.320 1.00 84.12 84 PHE A N 1
ATOM 691 C CA . PHE A 1 84 ? -20.341 23.310 21.071 1.00 84.12 84 PHE A CA 1
ATOM 692 C C . PHE A 1 84 ? -20.649 23.831 19.666 1.00 84.12 84 PHE A C 1
ATOM 694 O O . PHE A 1 84 ? -19.887 24.628 19.134 1.00 84.12 84 PHE A O 1
ATOM 701 N N . GLY A 1 85 ? -21.722 23.341 19.039 1.00 63.28 85 GLY A N 1
ATOM 702 C CA . GLY A 1 85 ? -22.122 23.706 17.682 1.00 63.28 85 GLY A CA 1
ATOM 703 C C . GLY A 1 85 ? -22.671 25.128 17.571 1.00 63.28 85 GLY A C 1
ATOM 704 O O . GLY A 1 85 ? -23.874 25.293 17.389 1.00 63.28 85 GLY A O 1
ATOM 705 N N . PHE A 1 86 ? -21.776 26.112 17.662 1.00 57.28 86 PHE A N 1
ATOM 706 C CA . PHE A 1 86 ? -21.807 27.393 16.955 1.00 57.28 86 PHE A CA 1
ATOM 707 C C . PHE A 1 86 ? -20.498 27.525 16.170 1.00 57.28 86 PHE A C 1
ATOM 709 O O . PHE A 1 86 ? -19.437 27.168 16.734 1.00 57.28 86 PHE A O 1
#

pLDDT: mean 92.17, std 6.95, range [57.28, 97.44]

Foldseek 3Di:
DDPLVVLLVVLVVQLVVCQVVLPLVSNVVSLVPRDPSHDPVSNVVSVVVVVVSVVSNCVSVDPDDCVVVVVVVVVVVVCCCVVVVD